Protein AF-A0A949T5K3-F1 (afdb_monomer_lite)

Foldseek 3Di:
DDDDPPDPDDDPDPPPPPPPQDADPLQVLLLVLVLVLLVVVPPVSVVVNVVSVVVSVVLSPPDRVVRNVVSVVSVVVSCVVVVD

Structure (mmCIF, N/CA/C/O backbone):
data_AF-A0A949T5K3-F1
#
_entry.id   AF-A0A949T5K3-F1
#
loop_
_atom_site.group_PDB
_atom_site.id
_atom_site.type_symbol
_atom_site.label_atom_id
_atom_site.label_alt_id
_atom_site.label_comp_id
_atom_site.label_asym_id
_atom_site.label_entity_id
_atom_site.label_seq_id
_atom_site.pdbx_PDB_ins_code
_atom_site.Cartn_x
_atom_site.Cartn_y
_atom_site.Cartn_z
_atom_site.occupancy
_atom_site.B_iso_or_equiv
_atom_site.auth_seq_id
_atom_site.auth_comp_id
_atom_site.auth_asym_id
_atom_site.auth_atom_id
_atom_site.pdbx_PDB_model_num
ATOM 1 N N . MET A 1 1 ? 40.158 -10.804 4.962 1.00 38.31 1 MET A N 1
ATOM 2 C CA . MET A 1 1 ? 39.817 -9.932 3.813 1.00 38.31 1 MET A CA 1
ATOM 3 C C . MET A 1 1 ? 38.348 -9.559 3.984 1.00 38.31 1 MET A C 1
ATOM 5 O O . MET A 1 1 ? 37.508 -10.415 3.799 1.00 38.31 1 MET A O 1
ATOM 9 N N . LYS A 1 2 ? 37.987 -8.511 4.735 1.00 41.69 2 LYS A N 1
ATOM 10 C CA . LYS A 1 2 ? 37.945 -7.081 4.366 1.00 41.69 2 LYS A CA 1
ATOM 11 C C . LYS A 1 2 ? 37.343 -6.872 2.971 1.00 41.69 2 LYS A C 1
ATOM 13 O O . LYS A 1 2 ? 37.975 -7.281 2.004 1.00 41.69 2 LYS A O 1
ATOM 18 N N . LYS A 1 3 ? 36.231 -6.121 2.948 1.00 51.28 3 LYS A N 1
ATOM 19 C CA . LYS A 1 3 ? 35.519 -5.508 1.809 1.00 51.28 3 LYS A CA 1
ATOM 20 C C . LYS A 1 3 ? 34.266 -6.258 1.352 1.00 51.28 3 LYS A C 1
ATOM 22 O O . LYS A 1 3 ? 34.331 -6.922 0.342 1.00 51.28 3 LYS A O 1
ATOM 27 N N . PHE A 1 4 ? 33.155 -6.082 2.071 1.00 49.06 4 PHE A N 1
ATOM 28 C CA . PHE A 1 4 ? 31.832 -5.793 1.476 1.00 49.06 4 PHE A CA 1
ATOM 29 C C . PHE A 1 4 ? 30.944 -5.024 2.477 1.00 49.06 4 PHE A C 1
ATOM 31 O O . PHE A 1 4 ? 29.743 -5.232 2.572 1.00 49.06 4 PHE A O 1
ATOM 38 N N . LEU A 1 5 ? 31.546 -4.097 3.237 1.00 51.97 5 LEU A N 1
ATOM 39 C CA . LEU A 1 5 ? 30.798 -2.975 3.810 1.00 51.97 5 LEU A CA 1
ATOM 40 C C . LEU A 1 5 ? 30.663 -1.929 2.702 1.00 51.97 5 LEU A C 1
ATOM 42 O O . LEU A 1 5 ? 31.413 -0.954 2.667 1.00 51.97 5 LEU A O 1
ATOM 46 N N . THR A 1 6 ? 29.763 -2.174 1.752 1.00 52.38 6 THR A N 1
ATOM 47 C CA . THR A 1 6 ? 29.354 -1.147 0.792 1.00 52.38 6 THR A CA 1
ATOM 48 C C . THR A 1 6 ? 28.338 -0.260 1.494 1.00 52.38 6 THR A C 1
ATOM 50 O O . THR A 1 6 ? 27.138 -0.497 1.485 1.00 52.38 6 THR A O 1
ATOM 53 N N . VAL A 1 7 ? 28.903 0.699 2.220 1.00 52.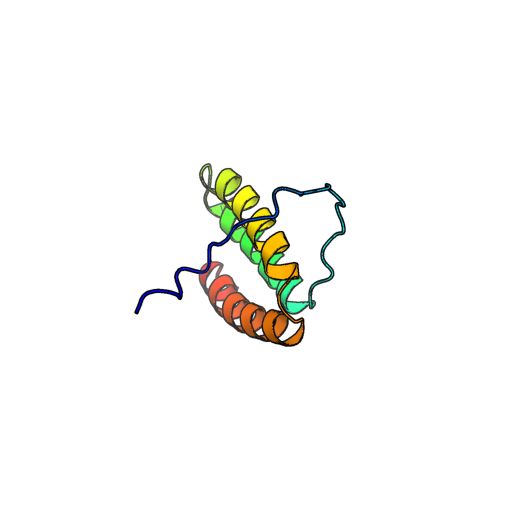47 7 VAL A N 1
ATOM 54 C CA . VAL A 1 7 ? 28.426 2.068 2.397 1.00 52.47 7 VAL A CA 1
ATOM 55 C C . VAL A 1 7 ? 27.200 2.391 1.522 1.00 52.47 7 VAL A C 1
ATOM 57 O O . VAL A 1 7 ? 27.328 2.630 0.325 1.00 52.47 7 VAL A O 1
ATOM 60 N N . PHE A 1 8 ? 26.022 2.441 2.151 1.00 52.88 8 PHE A N 1
ATOM 61 C CA . PHE A 1 8 ? 24.904 3.276 1.715 1.00 52.88 8 PHE A CA 1
ATOM 62 C C . PHE A 1 8 ? 25.324 4.731 1.956 1.00 52.88 8 PHE A C 1
ATOM 64 O O . PHE A 1 8 ? 25.102 5.287 3.030 1.00 52.88 8 PHE A O 1
ATOM 71 N N . ALA A 1 9 ? 26.021 5.327 0.994 1.00 58.06 9 ALA A N 1
ATOM 72 C CA . ALA A 1 9 ? 26.223 6.766 0.961 1.00 58.06 9 ALA A CA 1
ATOM 73 C C . ALA A 1 9 ? 25.650 7.315 -0.338 1.00 58.06 9 ALA A C 1
ATOM 75 O O . ALA A 1 9 ? 26.021 6.853 -1.414 1.00 58.06 9 ALA A O 1
ATOM 76 N N . LEU A 1 10 ? 24.854 8.376 -0.159 1.00 50.25 10 LEU A N 1
ATOM 77 C CA . LEU A 1 10 ? 24.336 9.312 -1.159 1.00 50.25 10 LEU A CA 1
ATOM 78 C C . LEU A 1 10 ? 23.132 8.732 -1.918 1.00 50.25 10 LEU A C 1
ATOM 80 O O . LEU A 1 10 ? 23.249 7.740 -2.615 1.00 50.25 10 LEU A O 1
ATOM 84 N N . THR A 1 11 ? 21.936 9.300 -1.774 1.00 55.12 11 THR A N 1
ATOM 85 C CA . THR A 1 11 ? 21.654 10.699 -2.120 1.00 55.12 11 THR A CA 1
ATOM 86 C C . THR A 1 11 ? 20.693 11.396 -1.149 1.00 55.12 11 THR A C 1
ATOM 88 O O . THR A 1 11 ? 19.488 11.159 -1.152 1.00 55.12 11 THR A O 1
ATOM 91 N N . ALA A 1 12 ? 21.215 12.358 -0.382 1.00 56.78 12 ALA A N 1
ATOM 92 C CA . ALA A 1 12 ? 20.421 13.502 0.049 1.00 56.78 12 ALA A CA 1
ATOM 93 C C . ALA A 1 12 ? 20.223 14.397 -1.184 1.00 56.78 12 ALA A C 1
ATOM 95 O O . ALA A 1 12 ? 21.148 15.075 -1.626 1.00 56.78 12 ALA A O 1
ATOM 96 N N . GLY A 1 13 ? 19.039 14.313 -1.780 1.00 49.28 13 GLY A N 1
ATOM 97 C CA . GLY A 1 13 ? 18.687 15.013 -3.008 1.00 49.28 13 GLY A CA 1
ATOM 98 C C . GLY A 1 13 ? 17.213 14.828 -3.340 1.00 49.28 13 GLY A C 1
ATOM 99 O O . GLY A 1 13 ? 16.880 14.519 -4.475 1.00 49.28 13 GLY A O 1
ATOM 100 N N . PHE A 1 14 ? 16.324 14.985 -2.355 1.00 49.19 14 PHE A N 1
ATOM 101 C CA . PHE A 1 14 ? 14.893 15.101 -2.625 1.00 49.19 14 PHE A CA 1
ATOM 102 C C . PHE A 1 14 ? 14.623 16.497 -3.193 1.00 49.19 14 PHE A C 1
ATOM 104 O O . PHE A 1 14 ? 14.169 17.408 -2.505 1.00 49.19 14 PHE A O 1
ATOM 111 N N . SER A 1 15 ? 14.946 16.682 -4.471 1.00 47.75 15 SER A N 1
ATOM 112 C CA . SER A 1 15 ? 14.254 17.672 -5.282 1.00 47.75 15 SER A CA 1
ATOM 113 C C . SER A 1 15 ? 12.797 17.229 -5.326 1.00 47.75 15 SER A C 1
ATOM 115 O O . SER A 1 15 ? 12.482 16.193 -5.907 1.00 47.75 15 SER A O 1
ATOM 117 N N . ALA A 1 16 ? 11.927 17.970 -4.641 1.00 48.12 16 ALA A N 1
ATOM 118 C CA . ALA A 1 16 ? 10.491 17.746 -4.617 1.00 48.12 16 ALA A CA 1
ATOM 119 C C . ALA A 1 16 ? 9.888 17.977 -6.012 1.00 48.12 16 ALA A C 1
ATOM 121 O O . ALA A 1 16 ? 9.255 18.993 -6.278 1.00 48.12 16 ALA A O 1
ATOM 122 N N . ASN A 1 17 ? 10.080 17.019 -6.913 1.00 45.12 17 ASN A N 1
ATOM 123 C CA . ASN A 1 17 ? 9.141 16.787 -7.988 1.00 45.12 17 ASN A CA 1
ATOM 124 C C . ASN A 1 17 ? 8.042 15.927 -7.378 1.00 45.12 17 ASN A C 1
ATOM 126 O O . ASN A 1 17 ? 8.192 14.715 -7.240 1.00 45.12 17 ASN A O 1
ATOM 130 N N . VAL A 1 18 ? 6.946 16.569 -6.976 1.00 45.41 18 VAL A N 1
ATOM 131 C CA . VAL A 1 18 ? 5.671 15.902 -6.698 1.00 45.41 18 VAL A CA 1
ATOM 132 C C . VAL A 1 18 ? 5.118 15.354 -8.019 1.00 45.41 18 VAL A C 1
ATOM 134 O O . VAL A 1 18 ? 4.150 15.840 -8.588 1.00 45.41 18 VAL A O 1
ATOM 137 N N . MET A 1 19 ? 5.805 14.360 -8.572 1.00 52.28 19 MET A N 1
ATOM 138 C CA . MET A 1 19 ? 5.226 13.472 -9.561 1.00 52.28 19 MET A CA 1
ATOM 139 C C . MET A 1 19 ? 4.362 12.520 -8.747 1.00 52.28 19 MET A C 1
ATOM 141 O O . MET A 1 19 ? 4.881 11.770 -7.919 1.00 52.28 19 MET A O 1
ATOM 145 N N . ALA A 1 20 ? 3.043 12.595 -8.920 1.00 59.38 20 ALA A N 1
ATOM 146 C CA . ALA A 1 20 ? 2.181 11.512 -8.478 1.00 59.38 20 ALA A CA 1
ATOM 147 C C . ALA A 1 20 ? 2.741 10.233 -9.112 1.00 59.38 20 ALA A C 1
ATOM 149 O O . ALA A 1 20 ? 2.858 10.151 -10.335 1.00 59.38 20 ALA A O 1
ATOM 150 N N . ALA A 1 21 ? 3.202 9.302 -8.279 1.00 70.31 21 ALA A N 1
ATOM 151 C CA . ALA A 1 21 ? 3.747 8.054 -8.770 1.00 70.31 21 ALA A CA 1
ATOM 152 C C . ALA A 1 21 ? 2.638 7.322 -9.528 1.00 70.31 21 ALA A C 1
ATOM 154 O O . ALA A 1 21 ? 1.565 7.070 -8.985 1.00 70.31 21 ALA A O 1
ATOM 155 N N . ASP A 1 22 ? 2.894 7.037 -10.800 1.00 85.00 22 ASP A N 1
ATOM 156 C CA . ASP A 1 22 ? 2.016 6.210 -11.610 1.00 85.00 22 ASP A CA 1
ATOM 157 C C . ASP A 1 22 ? 2.083 4.795 -11.020 1.00 85.00 22 ASP A C 1
ATOM 159 O O . ASP A 1 22 ? 3.136 4.157 -11.068 1.00 85.00 22 ASP A O 1
ATOM 163 N N . PHE A 1 23 ? 1.002 4.304 -10.424 1.00 89.88 23 PHE 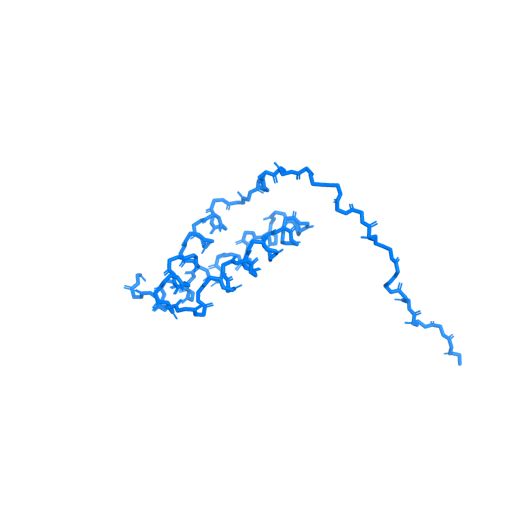A N 1
ATOM 164 C CA . PHE A 1 23 ? 0.926 2.975 -9.815 1.00 89.88 23 PHE A CA 1
ATOM 165 C C . PHE A 1 23 ? -0.031 2.080 -10.612 1.00 89.88 23 PHE A C 1
ATOM 167 O O . PHE A 1 23 ? -0.983 2.571 -11.212 1.00 89.88 23 PHE A O 1
ATOM 174 N N . PRO A 1 24 ? 0.165 0.750 -10.623 1.00 92.56 24 PRO A N 1
ATOM 175 C CA . PRO A 1 24 ? -0.870 -0.164 -11.087 1.00 92.56 24 PRO A CA 1
ATOM 176 C C . PRO A 1 24 ? -2.172 0.061 -10.308 1.00 92.56 24 PRO A C 1
ATOM 178 O O . PRO A 1 24 ? -2.142 0.249 -9.093 1.00 92.56 24 PRO A O 1
ATOM 181 N N . LYS A 1 25 ? -3.323 -0.057 -10.975 1.00 92.75 25 LYS A N 1
ATOM 182 C CA . LYS A 1 25 ? -4.648 0.172 -10.366 1.00 92.75 25 LYS A CA 1
ATOM 183 C C . LYS A 1 25 ? -4.879 -0.609 -9.062 1.00 92.75 25 LYS A C 1
ATOM 185 O O . LYS A 1 25 ? -5.521 -0.117 -8.142 1.00 92.75 25 LYS A O 1
ATOM 190 N N . VAL A 1 26 ? -4.341 -1.827 -8.961 1.00 93.44 26 VAL A N 1
ATOM 191 C CA . VAL A 1 26 ? -4.447 -2.645 -7.738 1.00 93.44 26 VAL A CA 1
ATOM 192 C C . VAL A 1 26 ? -3.700 -2.030 -6.547 1.00 93.44 26 VAL A C 1
ATOM 194 O O . VAL A 1 26 ? -4.124 -2.186 -5.405 1.00 93.44 26 VAL A O 1
ATOM 197 N N . CYS A 1 27 ? -2.606 -1.311 -6.802 1.00 93.38 27 CYS A N 1
ATOM 198 C CA . CYS A 1 27 ? -1.875 -0.568 -5.783 1.00 93.38 27 CYS A CA 1
ATOM 199 C C . CYS A 1 27 ? -2.616 0.697 -5.372 1.00 93.38 27 CYS A C 1
ATOM 201 O O . CYS A 1 27 ? -2.661 0.993 -4.184 1.00 93.38 27 CYS A O 1
ATOM 203 N N . GLU A 1 28 ? -3.220 1.414 -6.324 1.00 92.56 28 GLU A N 1
ATOM 204 C CA . GLU A 1 28 ? -4.074 2.567 -6.016 1.00 92.56 28 GLU A CA 1
ATOM 205 C C . GLU A 1 28 ? -5.203 2.155 -5.061 1.00 92.56 28 GLU A C 1
ATOM 207 O O . GLU A 1 28 ? -5.326 2.729 -3.980 1.00 92.56 28 GLU A O 1
ATOM 212 N N . GLU A 1 29 ? -5.926 1.076 -5.389 1.00 94.12 29 GLU A N 1
ATOM 213 C CA . GLU A 1 29 ? -6.993 0.531 -4.538 1.00 94.12 29 GLU A CA 1
ATOM 214 C C . GLU A 1 29 ? -6.465 0.121 -3.152 1.00 94.12 29 GLU A C 1
ATOM 216 O O . GLU A 1 29 ? -7.078 0.424 -2.126 1.00 94.12 29 GLU A O 1
ATOM 221 N N . TYR A 1 30 ? -5.306 -0.545 -3.095 1.00 93.75 30 TYR A N 1
ATOM 222 C CA . TYR A 1 30 ? -4.679 -0.907 -1.824 1.00 93.75 30 TYR A CA 1
ATOM 223 C C . TYR A 1 30 ? -4.358 0.329 -0.980 1.00 93.75 30 TYR A C 1
ATOM 225 O O . TYR A 1 30 ? -4.657 0.348 0.212 1.00 93.75 30 TYR A O 1
ATOM 233 N N . PHE A 1 31 ? -3.770 1.365 -1.578 1.00 92.44 31 PHE A N 1
ATOM 234 C CA . PHE A 1 31 ? -3.386 2.576 -0.865 1.00 92.44 31 PHE A CA 1
ATOM 235 C C . PH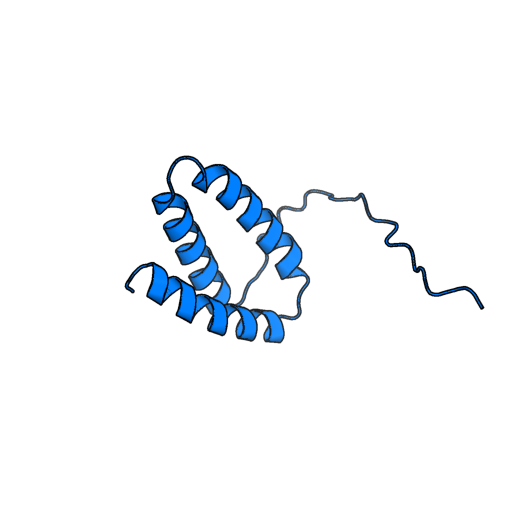E A 1 31 ? -4.587 3.371 -0.354 1.00 92.44 31 PHE A C 1
ATOM 237 O O . PHE A 1 31 ? -4.502 3.945 0.733 1.00 92.44 31 PHE A O 1
ATOM 244 N N . GLU A 1 32 ? -5.695 3.387 -1.092 1.00 91.69 32 GLU A N 1
ATOM 245 C CA . GLU A 1 32 ? -6.953 3.976 -0.626 1.00 91.69 32 GLU A CA 1
ATOM 246 C C . GLU A 1 32 ? -7.509 3.218 0.583 1.00 91.69 32 GLU A C 1
ATOM 248 O O . GLU A 1 32 ? -7.832 3.828 1.604 1.00 91.69 32 GLU A O 1
ATOM 253 N N . LEU A 1 33 ? -7.554 1.883 0.521 1.00 92.50 33 LEU A N 1
ATOM 254 C CA . LEU A 1 33 ? -8.004 1.068 1.653 1.00 92.50 33 LEU A CA 1
ATOM 255 C C . LEU A 1 33 ? -7.048 1.160 2.848 1.00 92.50 33 LEU A C 1
ATOM 257 O O . LEU A 1 33 ? -7.498 1.170 3.993 1.00 92.50 33 LEU A O 1
ATOM 261 N N . ALA A 1 34 ? -5.743 1.283 2.606 1.00 90.44 34 ALA A N 1
ATOM 262 C CA . ALA A 1 34 ? -4.765 1.546 3.652 1.00 90.44 34 ALA A CA 1
ATOM 263 C C . ALA A 1 34 ? -5.024 2.888 4.327 1.00 90.44 34 ALA A C 1
ATOM 265 O O . ALA A 1 34 ? -5.078 2.943 5.552 1.00 90.44 34 ALA A O 1
ATOM 266 N N . ALA A 1 35 ? -5.262 3.950 3.557 1.00 89.31 35 ALA A N 1
ATOM 267 C CA . ALA A 1 35 ? -5.625 5.244 4.116 1.00 89.31 35 ALA A CA 1
ATOM 268 C C . ALA A 1 35 ? -6.914 5.161 4.956 1.00 89.31 35 ALA A C 1
ATOM 270 O O . ALA A 1 35 ? -6.915 5.655 6.082 1.00 89.31 35 ALA A O 1
ATOM 271 N N . GLU A 1 36 ? -7.959 4.472 4.482 1.00 89.88 36 GLU A N 1
ATOM 272 C CA . GLU A 1 36 ? -9.200 4.263 5.248 1.00 89.88 36 GLU A CA 1
ATOM 273 C C . GLU A 1 36 ? -8.948 3.493 6.556 1.00 89.88 36 GLU A C 1
ATOM 275 O O . GLU A 1 36 ? -9.477 3.840 7.615 1.00 89.88 36 GLU A O 1
ATOM 280 N N . TRP A 1 37 ? -8.138 2.433 6.506 1.00 87.75 37 TRP A N 1
ATOM 281 C CA . TRP A 1 37 ? -7.793 1.646 7.690 1.00 87.75 37 TRP A CA 1
ATOM 282 C C . TRP A 1 37 ? -7.039 2.485 8.732 1.00 87.75 37 TRP A C 1
ATOM 284 O O . TRP A 1 37 ? -7.322 2.408 9.933 1.00 87.75 37 TRP A O 1
ATOM 294 N N . LEU A 1 38 ? -6.140 3.357 8.273 1.00 88.12 38 LEU A N 1
ATOM 295 C CA . LEU A 1 38 ? -5.417 4.303 9.120 1.00 88.12 38 LEU A CA 1
ATOM 296 C C . LEU A 1 38 ? -6.336 5.363 9.730 1.00 88.12 38 LEU A C 1
ATOM 298 O O . LEU A 1 38 ? -6.197 5.684 10.908 1.00 88.12 38 LEU A O 1
ATOM 302 N N . GLU A 1 39 ? -7.313 5.872 8.979 1.00 85.50 39 GLU A N 1
ATOM 303 C CA . GLU A 1 39 ? -8.318 6.807 9.505 1.00 85.50 39 GLU A CA 1
ATOM 304 C C . GLU A 1 39 ? -9.133 6.205 10.645 1.00 85.50 39 GLU A C 1
ATOM 306 O O . GLU A 1 39 ? -9.400 6.873 11.646 1.00 85.50 39 GLU A O 1
ATOM 311 N N . LYS A 1 40 ? -9.469 4.917 10.541 1.00 83.50 40 LYS A N 1
ATOM 312 C CA . LYS A 1 40 ? -10.175 4.188 11.603 1.00 83.50 40 LYS A CA 1
ATOM 313 C C . LYS A 1 40 ? -9.314 3.953 12.849 1.00 83.50 40 LYS A C 1
ATOM 315 O O . LYS A 1 40 ? -9.864 3.652 13.905 1.00 83.50 40 LYS A O 1
ATOM 320 N N . SER A 1 41 ? -7.994 4.133 12.758 1.00 79.19 41 SER A N 1
ATOM 321 C CA . SER A 1 41 ? -7.036 3.900 13.850 1.00 79.19 41 SER A CA 1
ATOM 322 C C . SER A 1 41 ? -6.837 5.107 14.792 1.00 79.19 41 SER A C 1
ATOM 324 O O . SER A 1 41 ? -6.031 5.047 15.723 1.00 79.19 41 SER A O 1
ATOM 326 N N . GLY A 1 42 ? -7.583 6.205 14.607 1.00 76.00 42 GLY A N 1
ATOM 327 C CA . GLY A 1 42 ? -7.584 7.357 15.523 1.00 76.00 42 GLY A CA 1
ATOM 328 C C . GLY A 1 42 ? -6.318 8.223 15.434 1.00 76.00 42 GLY A C 1
ATOM 329 O O . GLY A 1 42 ? -5.741 8.373 14.364 1.00 76.00 42 GLY A O 1
ATOM 330 N N . GLN A 1 43 ? -5.863 8.814 16.551 1.00 65.31 43 GLN A N 1
ATOM 331 C CA . GLN A 1 43 ? -4.731 9.769 16.570 1.00 65.31 43 GLN A CA 1
ATOM 332 C C . GLN A 1 43 ? -3.392 9.196 16.067 1.00 65.31 43 GLN A C 1
ATOM 334 O O . GLN A 1 43 ? -2.534 9.957 15.627 1.00 65.31 43 GLN A O 1
ATOM 339 N N . GLN A 1 44 ? -3.195 7.873 16.086 1.00 69.75 44 GLN A N 1
ATOM 340 C CA . GLN A 1 44 ? -2.008 7.261 15.473 1.00 69.75 44 GLN A CA 1
ATOM 341 C C . GLN A 1 44 ? -2.089 7.206 13.936 1.00 69.75 44 GLN A C 1
ATOM 343 O O . GLN A 1 44 ? -1.062 7.053 13.275 1.00 69.75 44 GLN A O 1
ATOM 348 N N . GLY A 1 45 ? -3.283 7.386 13.365 1.00 72.62 45 GLY A N 1
ATOM 349 C CA . GLY A 1 45 ? -3.542 7.358 11.930 1.00 72.62 45 GLY A CA 1
ATOM 350 C C . GLY A 1 45 ? -2.877 8.493 11.153 1.00 72.62 45 GLY A C 1
ATOM 351 O O . GLY A 1 45 ? -2.437 8.262 10.035 1.00 72.62 45 GLY A O 1
ATOM 352 N N . GLU A 1 46 ? -2.722 9.695 11.723 1.00 72.00 46 GLU A N 1
ATOM 353 C CA . GLU A 1 46 ? -2.059 10.810 11.016 1.00 72.00 46 GLU A CA 1
ATOM 354 C C . GLU A 1 46 ? -0.559 10.571 10.814 1.00 72.00 46 GLU A C 1
ATOM 356 O O . GLU A 1 46 ? -0.038 10.758 9.713 1.00 72.00 46 GLU A O 1
ATOM 361 N N . VAL A 1 47 ? 0.134 10.084 11.848 1.00 74.56 47 VAL A N 1
ATOM 362 C CA . VAL A 1 47 ? 1.555 9.712 11.746 1.00 74.56 47 VAL A CA 1
ATOM 363 C C . VAL A 1 47 ? 1.729 8.562 10.753 1.00 74.56 47 VAL A C 1
ATOM 365 O O . VAL A 1 47 ? 2.658 8.558 9.945 1.00 74.56 47 VAL A O 1
ATOM 368 N N . GLN A 1 48 ? 0.809 7.599 10.775 1.00 78.94 48 GLN A N 1
ATOM 369 C CA . GLN A 1 48 ? 0.842 6.456 9.871 1.00 78.94 48 GLN A CA 1
ATOM 370 C C . GLN A 1 48 ? 0.475 6.836 8.424 1.00 78.94 48 GLN A C 1
ATOM 372 O O . GLN A 1 48 ? 1.021 6.243 7.498 1.00 78.94 48 GLN A O 1
ATOM 377 N N . LYS A 1 49 ? -0.369 7.855 8.198 1.00 79.56 49 LYS A N 1
ATOM 378 C CA . LYS A 1 49 ? -0.649 8.408 6.859 1.00 79.56 49 LYS A CA 1
ATOM 379 C C . LYS A 1 49 ? 0.594 9.047 6.247 1.00 79.56 49 LYS A C 1
ATOM 381 O O . LYS A 1 49 ? 0.926 8.747 5.105 1.00 79.56 49 LYS A O 1
ATOM 386 N N . ALA A 1 50 ? 1.320 9.858 7.018 1.00 83.94 50 ALA A N 1
ATOM 387 C CA . ALA A 1 50 ? 2.586 10.426 6.558 1.00 83.94 50 ALA A CA 1
ATOM 388 C C . ALA A 1 50 ? 3.615 9.326 6.236 1.00 83.94 50 ALA A C 1
ATOM 390 O O . ALA A 1 50 ? 4.311 9.398 5.224 1.00 83.94 50 ALA A O 1
ATOM 391 N N . ALA A 1 51 ? 3.672 8.268 7.054 1.00 85.56 51 ALA A N 1
ATOM 392 C CA . ALA A 1 51 ? 4.507 7.103 6.769 1.00 85.56 51 ALA A CA 1
ATOM 393 C C . ALA A 1 51 ? 4.071 6.371 5.486 1.00 85.56 51 ALA A C 1
ATOM 395 O O . ALA A 1 51 ? 4.926 5.953 4.707 1.00 85.56 51 ALA A O 1
ATOM 396 N N . LEU A 1 52 ? 2.764 6.251 5.233 1.00 87.25 52 LEU A N 1
ATOM 397 C CA . LEU A 1 52 ? 2.229 5.632 4.022 1.00 87.25 52 LEU A CA 1
ATOM 398 C C . LEU A 1 52 ? 2.656 6.392 2.759 1.00 87.25 52 LEU A C 1
ATOM 400 O O . LEU A 1 52 ? 3.017 5.759 1.770 1.00 87.25 52 LEU A O 1
ATOM 404 N N . ASP A 1 53 ? 2.674 7.723 2.786 1.00 86.88 53 ASP A N 1
ATOM 405 C CA . ASP A 1 53 ? 3.119 8.516 1.635 1.00 86.88 53 ASP A CA 1
ATOM 406 C C . ASP A 1 53 ? 4.625 8.378 1.371 1.00 86.88 53 ASP A C 1
ATOM 408 O O . ASP A 1 53 ? 5.035 8.262 0.215 1.00 86.88 53 ASP A O 1
ATOM 412 N N . VAL A 1 54 ? 5.448 8.278 2.421 1.00 88.44 54 VAL A N 1
ATOM 413 C CA . VAL A 1 54 ? 6.876 7.941 2.273 1.00 88.44 54 VAL A CA 1
ATOM 414 C C . VAL A 1 54 ? 7.045 6.541 1.677 1.00 88.44 54 VAL A C 1
ATOM 416 O O . VAL A 1 54 ? 7.845 6.355 0.760 1.00 88.44 54 VAL A O 1
ATOM 419 N N . ILE A 1 55 ? 6.266 5.558 2.145 1.00 87.00 55 ILE A N 1
ATOM 420 C CA . ILE A 1 55 ? 6.291 4.193 1.600 1.00 87.00 55 ILE A CA 1
ATOM 421 C C . ILE A 1 55 ? 5.921 4.204 0.119 1.00 87.00 55 ILE A C 1
ATOM 423 O O . ILE A 1 55 ? 6.631 3.585 -0.665 1.00 87.00 55 ILE A O 1
ATOM 427 N N . LYS A 1 56 ? 4.875 4.934 -0.290 1.00 89.00 56 LYS A N 1
ATOM 428 C CA . LYS A 1 56 ? 4.519 5.082 -1.711 1.00 89.00 56 LYS A CA 1
ATOM 429 C C . LYS A 1 56 ? 5.694 5.630 -2.513 1.00 89.00 56 LYS A C 1
ATOM 431 O O . LYS A 1 56 ? 6.047 5.055 -3.533 1.00 89.00 56 LYS A O 1
ATOM 436 N N . GLN A 1 57 ? 6.338 6.699 -2.051 1.00 89.25 57 GLN A N 1
ATOM 437 C CA . GLN A 1 57 ? 7.469 7.287 -2.775 1.00 89.25 57 GLN A CA 1
ATOM 438 C C . GLN A 1 57 ? 8.617 6.294 -2.982 1.00 89.25 57 GLN A C 1
ATOM 440 O O . GLN A 1 57 ? 9.158 6.221 -4.078 1.00 89.25 57 GLN A O 1
ATOM 445 N N . GLN A 1 58 ? 8.953 5.500 -1.964 1.00 88.31 58 GLN A N 1
ATOM 446 C CA . GLN A 1 58 ? 9.971 4.448 -2.078 1.00 88.31 58 GLN A CA 1
ATOM 447 C C . GLN A 1 58 ? 9.498 3.281 -2.958 1.00 88.31 58 GLN A C 1
ATOM 449 O O 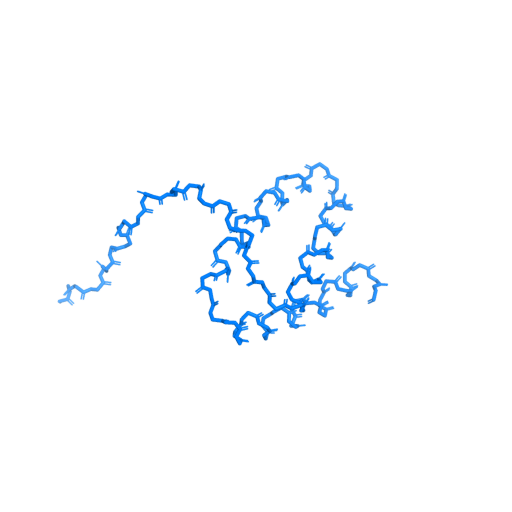. GLN A 1 58 ? 10.262 2.710 -3.730 1.00 88.31 58 GLN A O 1
ATOM 454 N N . PHE A 1 59 ? 8.216 2.931 -2.878 1.00 89.81 59 PHE A N 1
ATOM 455 C CA . PHE A 1 59 ? 7.631 1.842 -3.652 1.00 89.81 59 PHE A CA 1
ATOM 456 C C . PH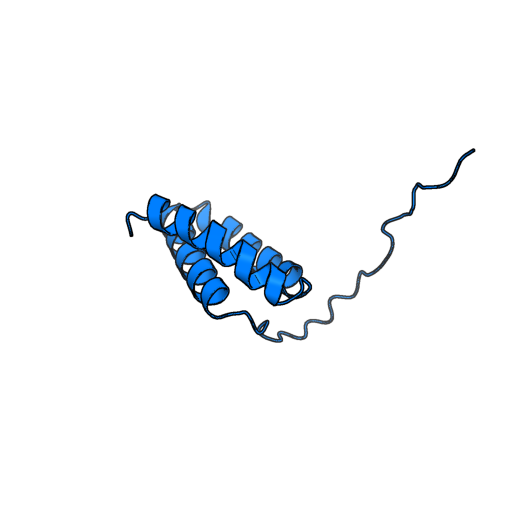E A 1 59 ? 7.500 2.178 -5.141 1.00 89.81 59 PHE A C 1
ATOM 458 O O . PHE A 1 59 ? 7.534 1.282 -5.978 1.00 89.81 59 PHE A O 1
ATOM 465 N N . ALA A 1 60 ? 7.417 3.463 -5.488 1.00 89.62 60 ALA A N 1
ATOM 466 C CA . ALA A 1 60 ? 7.424 3.931 -6.871 1.00 89.62 60 ALA A CA 1
ATOM 467 C C . ALA A 1 60 ? 8.720 3.566 -7.620 1.00 89.62 60 ALA A C 1
ATOM 469 O O . ALA A 1 60 ? 8.704 3.463 -8.845 1.00 89.62 60 ALA A O 1
ATOM 470 N N . GLU A 1 61 ? 9.822 3.336 -6.898 1.00 88.94 61 GLU A N 1
ATOM 471 C CA . GLU A 1 61 ? 11.107 2.904 -7.464 1.00 88.94 61 GLU A CA 1
ATOM 472 C C . GLU A 1 61 ? 11.144 1.392 -7.772 1.00 88.94 61 GLU A C 1
ATOM 474 O O . GLU A 1 61 ? 12.057 0.911 -8.446 1.00 88.94 61 GLU A O 1
ATOM 479 N N . VAL A 1 62 ? 10.149 0.626 -7.307 1.00 88.12 62 VAL A N 1
ATOM 480 C CA . VAL A 1 62 ? 10.019 -0.816 -7.569 1.00 88.12 62 VAL A CA 1
ATOM 481 C C . VAL A 1 62 ? 9.479 -1.041 -8.991 1.00 88.12 62 VAL A C 1
ATOM 483 O O . VAL A 1 62 ? 8.606 -0.296 -9.432 1.00 88.12 62 VAL A O 1
ATOM 486 N N . PRO A 1 63 ? 9.932 -2.071 -9.728 1.00 92.25 63 PRO A N 1
ATOM 487 C CA . PRO A 1 63 ? 9.351 -2.436 -11.021 1.00 92.25 63 PRO A CA 1
ATOM 488 C C . PRO A 1 63 ? 7.831 -2.669 -10.961 1.00 92.25 63 PRO A C 1
ATOM 490 O O . PRO A 1 63 ? 7.322 -3.249 -10.004 1.00 92.25 63 PRO A O 1
ATOM 493 N N . LYS A 1 64 ? 7.093 -2.225 -11.986 1.00 90.69 64 LYS A N 1
ATOM 494 C CA . LYS A 1 64 ? 5.613 -2.227 -12.017 1.00 90.69 64 LYS A CA 1
ATOM 495 C C . LYS A 1 64 ? 4.978 -3.609 -11.824 1.00 90.69 64 LYS A C 1
ATOM 497 O O . LYS A 1 64 ? 3.931 -3.714 -11.196 1.00 90.69 64 LYS A O 1
ATOM 502 N N . ASP A 1 65 ? 5.598 -4.651 -12.358 1.00 91.88 65 ASP A N 1
ATOM 503 C CA . ASP A 1 65 ? 5.196 -6.050 -12.192 1.00 91.88 65 ASP A CA 1
ATOM 504 C C . ASP A 1 65 ? 5.311 -6.504 -10.730 1.00 91.88 65 ASP A C 1
ATOM 506 O O . ASP A 1 65 ? 4.364 -7.059 -10.170 1.00 91.88 65 ASP A O 1
ATOM 510 N N . ALA A 1 66 ? 6.430 -6.178 -10.080 1.00 92.50 66 ALA A N 1
ATOM 511 C CA . ALA A 1 66 ? 6.631 -6.438 -8.658 1.00 92.50 66 ALA A CA 1
ATOM 512 C C . ALA A 1 66 ? 5.716 -5.571 -7.773 1.00 92.50 66 ALA A C 1
ATOM 514 O O . ALA A 1 66 ? 5.229 -6.050 -6.746 1.00 92.50 66 ALA A O 1
ATOM 515 N N . GLN A 1 67 ? 5.424 -4.328 -8.183 1.00 90.44 67 GLN A N 1
ATOM 516 C CA . GLN A 1 67 ? 4.422 -3.493 -7.518 1.00 90.44 67 GLN A CA 1
ATOM 517 C C . GLN A 1 67 ? 3.052 -4.181 -7.537 1.00 90.44 67 GLN A C 1
ATOM 519 O O . GLN A 1 67 ? 2.418 -4.343 -6.495 1.00 90.44 67 GLN A O 1
ATOM 524 N N . GLU A 1 68 ? 2.614 -4.623 -8.717 1.00 93.31 68 GLU A N 1
ATOM 525 C CA . GLU A 1 68 ? 1.309 -5.248 -8.910 1.00 93.31 68 GLU A CA 1
ATOM 526 C C . GLU A 1 68 ? 1.150 -6.529 -8.076 1.00 93.31 68 GLU A C 1
ATOM 528 O O . GLU A 1 68 ? 0.113 -6.715 -7.434 1.00 93.31 68 GLU A O 1
ATOM 533 N N . GLU A 1 69 ? 2.163 -7.400 -8.041 1.00 94.12 69 GLU A N 1
ATOM 534 C CA . GLU A 1 69 ? 2.120 -8.636 -7.249 1.00 94.12 69 GLU A CA 1
ATOM 535 C C . GLU A 1 69 ? 2.045 -8.357 -5.741 1.00 94.12 69 GLU A C 1
ATOM 537 O O . GLU A 1 69 ? 1.180 -8.906 -5.050 1.00 94.12 69 GLU A O 1
ATOM 542 N N . ALA A 1 70 ? 2.895 -7.463 -5.234 1.00 92.69 70 ALA A N 1
ATOM 543 C CA . ALA A 1 70 ? 2.907 -7.111 -3.818 1.00 92.69 70 ALA A CA 1
ATOM 544 C C . ALA A 1 70 ? 1.591 -6.441 -3.386 1.00 92.69 70 ALA A C 1
ATOM 546 O O . ALA A 1 70 ? 1.022 -6.795 -2.351 1.00 92.69 70 ALA A O 1
ATOM 547 N N . CYS A 1 71 ? 1.049 -5.532 -4.201 1.00 94.19 71 CYS A N 1
ATOM 548 C CA . CYS A 1 71 ? -0.232 -4.891 -3.919 1.00 94.19 71 CYS A CA 1
ATOM 549 C C . CYS A 1 71 ? -1.407 -5.867 -3.988 1.00 94.19 71 CYS A C 1
ATOM 551 O O . CYS A 1 71 ? -2.313 -5.753 -3.170 1.00 94.19 71 CYS A O 1
ATOM 553 N N . LYS A 1 72 ? -1.404 -6.857 -4.894 1.00 94.75 72 LYS A N 1
ATOM 554 C CA . LYS A 1 72 ? -2.431 -7.918 -4.905 1.00 94.75 72 LYS A CA 1
ATOM 555 C C . LYS A 1 72 ? -2.475 -8.666 -3.578 1.00 94.75 72 LYS A C 1
ATOM 557 O O . LYS A 1 72 ? -3.559 -8.876 -3.040 1.00 94.75 72 LYS A O 1
ATOM 562 N N . GLN A 1 73 ? -1.314 -9.051 -3.049 1.00 92.94 73 GLN A N 1
ATOM 563 C CA . GLN A 1 73 ? -1.227 -9.751 -1.766 1.00 92.94 73 GLN A CA 1
ATOM 564 C C . GLN A 1 73 ? -1.693 -8.851 -0.614 1.00 92.94 73 GLN A C 1
ATOM 566 O O . GLN A 1 73 ? -2.538 -9.253 0.185 1.00 92.94 73 GLN A O 1
ATOM 571 N N . ALA A 1 74 ? -1.210 -7.609 -0.567 1.00 92.31 74 ALA A N 1
ATOM 572 C CA . ALA A 1 74 ? -1.566 -6.663 0.487 1.00 92.31 74 ALA A CA 1
ATOM 573 C C . ALA A 1 74 ? -3.056 -6.266 0.456 1.00 92.31 74 ALA A C 1
ATOM 575 O O . ALA A 1 74 ? -3.679 -6.089 1.506 1.00 92.31 74 ALA A O 1
ATOM 576 N N . LEU A 1 75 ? -3.656 -6.185 -0.737 1.00 93.62 75 LEU A N 1
ATOM 577 C CA . LEU A 1 75 ? -5.070 -5.869 -0.926 1.00 93.62 75 LEU A CA 1
ATOM 578 C C . LEU A 1 75 ? -5.990 -6.922 -0.292 1.00 93.62 75 LEU A C 1
ATOM 580 O O . LEU A 1 75 ? -7.029 -6.568 0.261 1.00 93.62 75 LEU A O 1
ATOM 584 N N . VAL A 1 76 ? -5.613 -8.204 -0.340 1.00 94.69 76 VAL A N 1
ATOM 585 C CA . VAL A 1 76 ? -6.379 -9.288 0.300 1.00 94.69 76 VAL A CA 1
ATOM 586 C C . VAL A 1 76 ? -6.414 -9.101 1.816 1.00 94.69 76 VAL A C 1
ATOM 588 O O . VAL A 1 76 ? -7.485 -9.135 2.425 1.00 94.69 76 VAL A O 1
ATOM 591 N N . GLU A 1 77 ? -5.256 -8.852 2.422 1.00 91.56 77 GLU A N 1
ATOM 592 C CA . GLU A 1 77 ? -5.146 -8.699 3.874 1.00 91.56 77 GLU A CA 1
ATOM 593 C C . GLU A 1 77 ? -5.865 -7.444 4.374 1.00 91.56 77 GLU A C 1
ATOM 595 O O . GLU A 1 77 ? -6.564 -7.490 5.389 1.00 91.56 77 GLU A O 1
ATOM 600 N N . ILE A 1 78 ? -5.765 -6.326 3.646 1.00 91.56 78 ILE A N 1
ATOM 601 C CA . ILE A 1 78 ? -6.394 -5.082 4.095 1.00 91.56 78 ILE A CA 1
ATOM 602 C C . ILE A 1 78 ? -7.913 -5.1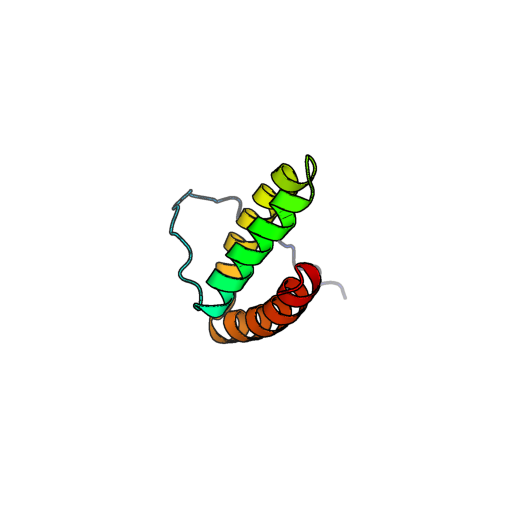02 3.948 1.00 91.56 78 ILE A C 1
ATOM 604 O O . ILE A 1 78 ? -8.620 -4.586 4.814 1.00 91.56 78 ILE A O 1
ATOM 608 N N . LYS A 1 79 ? -8.433 -5.760 2.904 1.00 92.75 79 LYS A N 1
ATOM 609 C CA . LYS A 1 79 ? -9.872 -6.012 2.760 1.00 92.75 79 LYS A CA 1
ATOM 610 C C . LYS A 1 79 ? -10.392 -6.831 3.933 1.00 92.75 79 LYS A C 1
ATOM 612 O O . LYS A 1 79 ? -11.328 -6.403 4.604 1.00 92.75 79 LYS A O 1
ATOM 617 N N . LYS A 1 80 ? -9.695 -7.915 4.282 1.00 92.00 80 LYS A N 1
ATOM 618 C CA . LYS A 1 80 ? -10.016 -8.729 5.460 1.00 92.00 80 LYS A CA 1
ATOM 619 C C . LYS A 1 80 ? -9.997 -7.915 6.758 1.00 92.00 80 LYS A C 1
ATOM 621 O O . LYS A 1 80 ? -10.920 -8.047 7.558 1.00 92.00 80 LYS A O 1
ATOM 626 N N . ALA A 1 81 ? -8.995 -7.057 6.963 1.00 88.50 81 ALA A N 1
ATOM 627 C CA . ALA A 1 81 ? -8.903 -6.196 8.147 1.00 88.50 81 ALA A CA 1
ATOM 628 C C . ALA A 1 81 ? -10.037 -5.156 8.228 1.00 88.50 81 ALA A C 1
ATOM 630 O O . ALA A 1 81 ? -10.483 -4.809 9.320 1.00 88.50 81 ALA A O 1
ATOM 631 N N . LEU A 1 82 ? -10.516 -4.674 7.079 1.00 88.12 82 LEU A N 1
ATOM 632 C CA . LEU A 1 82 ? -11.642 -3.742 6.971 1.00 88.12 82 LEU A CA 1
ATOM 633 C C . LEU A 1 82 ? -13.016 -4.429 6.939 1.00 88.12 82 LEU A C 1
ATOM 635 O O . LEU A 1 82 ? -14.028 -3.730 7.001 1.00 88.12 82 LEU A O 1
ATOM 639 N N . GLY A 1 83 ? -13.063 -5.761 6.841 1.00 89.31 83 GLY A N 1
ATOM 640 C CA . GLY A 1 83 ? -14.299 -6.527 6.663 1.00 89.31 83 GLY A CA 1
ATOM 641 C C . GLY A 1 83 ? -14.955 -6.327 5.292 1.00 89.31 83 GLY A C 1
ATOM 642 O O . GLY A 1 83 ? -16.183 -6.345 5.205 1.00 89.31 83 GLY A O 1
ATOM 643 N N . LYS A 1 84 ? -14.150 -6.086 4.252 1.00 80.19 84 LYS A N 1
ATOM 644 C CA . LYS A 1 84 ? -14.570 -5.911 2.853 1.00 80.19 84 LYS A CA 1
ATOM 645 C C . LYS A 1 84 ? -14.255 -7.134 1.996 1.00 80.19 84 LYS A C 1
ATOM 647 O O . LYS A 1 84 ? -13.327 -7.890 2.358 1.00 80.19 84 LYS A O 1
#

Radius of gyration: 16.11 Å; chains: 1; bounding box: 54×28×29 Å

InterPro domains:
  IPR020493 Uncharacterised protein family HI0310 [PF17274] (24-80)

Sequence (84 aa):
MKKFLTVFALTAGFSANVMAADFPKVCEEYFELAAEWLEKSGQQGEVQKAALDVIKQQFAEVPKDAQEEACKQALVEIKKALGK

pLDDT: mean 78.81, std 17.19, range [38.31, 94.75]

Secondary structure (DSSP, 8-state):
------------------------HHHHHHHHHHHHHHHHTTTHHHHHHHHHHHHHHHHTTS-HHHHHHHHHHHHHHHHHHHT-

Organism: NCBI:txid1331689